Protein AF-M5RGI1-F1 (afdb_monomer_lite)

Structure (mmCIF, N/CA/C/O backbone):
data_AF-M5RGI1-F1
#
_entry.id   AF-M5RGI1-F1
#
loop_
_atom_site.group_PDB
_atom_site.id
_atom_site.type_symbol
_atom_site.label_atom_id
_atom_site.label_alt_id
_atom_site.label_comp_id
_atom_site.label_asym_id
_atom_site.label_entity_id
_atom_site.label_seq_id
_atom_site.pdbx_PDB_ins_code
_atom_site.Cartn_x
_atom_site.Cartn_y
_atom_site.Cartn_z
_atom_site.occupancy
_atom_site.B_iso_or_equiv
_atom_site.auth_seq_id
_atom_site.auth_comp_id
_atom_site.auth_asym_id
_atom_site.auth_atom_id
_atom_site.pdbx_PDB_model_num
ATOM 1 N N . MET A 1 1 ? 5.639 -12.440 24.185 1.00 65.56 1 MET A N 1
ATOM 2 C CA . MET A 1 1 ? 5.873 -12.549 22.731 1.00 65.56 1 MET A CA 1
ATOM 3 C C . MET A 1 1 ? 7.249 -13.173 22.566 1.00 65.56 1 MET A C 1
ATOM 5 O O . MET A 1 1 ? 8.170 -12.635 23.172 1.00 65.56 1 MET A O 1
ATOM 9 N N . PRO A 1 2 ? 7.394 -14.324 21.891 1.00 76.88 2 PRO A N 1
ATOM 10 C CA . PRO A 1 2 ? 8.717 -14.873 21.596 1.00 76.88 2 PRO A CA 1
ATOM 11 C C . PRO A 1 2 ? 9.527 -13.875 20.758 1.00 76.88 2 PRO A C 1
ATOM 13 O O . PRO A 1 2 ? 8.945 -13.058 20.041 1.00 76.88 2 PRO A O 1
ATOM 16 N N . LEU A 1 3 ? 10.855 -13.932 20.871 1.00 86.62 3 LEU A N 1
ATOM 17 C CA . LEU A 1 3 ? 11.749 -13.127 20.043 1.00 86.62 3 LEU A CA 1
ATOM 18 C C . LEU A 1 3 ? 11.523 -13.490 18.569 1.00 86.62 3 LEU A C 1
ATOM 20 O O . LEU A 1 3 ? 11.549 -14.667 18.215 1.00 86.62 3 LEU A O 1
ATOM 24 N N . GLN A 1 4 ? 11.268 -12.485 17.736 1.00 86.69 4 GLN A N 1
ATOM 25 C CA . GLN A 1 4 ? 11.149 -12.657 16.290 1.00 86.69 4 GLN A CA 1
ATOM 26 C C . GLN A 1 4 ? 12.543 -12.599 15.664 1.00 86.69 4 GLN A C 1
ATOM 28 O O . GLN A 1 4 ? 13.378 -11.805 16.097 1.00 86.69 4 GLN A O 1
ATOM 33 N N . ASP A 1 5 ? 12.802 -13.437 14.661 1.00 92.38 5 ASP A N 1
ATOM 34 C CA . ASP A 1 5 ? 14.049 -13.371 13.902 1.00 92.38 5 ASP A CA 1
ATOM 35 C C . ASP A 1 5 ? 14.103 -12.100 13.033 1.00 92.38 5 ASP A C 1
ATOM 37 O O . ASP A 1 5 ? 13.075 -11.519 12.672 1.00 92.38 5 ASP A O 1
ATOM 41 N N . GLU A 1 6 ? 15.313 -11.658 12.691 1.00 91.00 6 GLU A N 1
ATOM 42 C CA . GLU A 1 6 ? 15.526 -10.416 11.938 1.00 91.00 6 GLU A CA 1
ATOM 43 C C . GLU A 1 6 ? 14.880 -10.441 10.549 1.00 91.00 6 GLU A C 1
ATOM 45 O O . GLU A 1 6 ? 14.333 -9.430 10.104 1.00 91.00 6 GLU A O 1
ATOM 50 N N . ALA A 1 7 ? 14.880 -11.591 9.870 1.00 87.44 7 ALA A N 1
ATOM 51 C CA . ALA A 1 7 ? 14.261 -11.703 8.554 1.00 87.44 7 ALA A CA 1
ATOM 52 C C . ALA A 1 7 ? 12.745 -11.486 8.640 1.00 87.44 7 ALA A C 1
ATOM 54 O O . ALA A 1 7 ? 12.179 -10.755 7.826 1.00 87.44 7 ALA A O 1
ATOM 55 N N . THR A 1 8 ? 12.101 -12.032 9.671 1.00 85.88 8 THR A N 1
ATOM 56 C CA . THR A 1 8 ? 10.682 -11.796 9.954 1.00 85.88 8 THR A CA 1
ATOM 57 C C . THR A 1 8 ? 10.384 -10.331 10.266 1.00 85.88 8 THR A C 1
ATOM 59 O O . THR A 1 8 ? 9.360 -9.819 9.816 1.00 85.88 8 THR A O 1
ATOM 62 N N . MET A 1 9 ? 11.253 -9.647 11.015 1.00 83.75 9 MET A N 1
ATOM 63 C CA . MET A 1 9 ? 11.025 -8.249 11.404 1.00 83.75 9 MET A CA 1
ATOM 64 C C . MET A 1 9 ? 11.175 -7.259 10.243 1.00 83.75 9 MET A C 1
ATOM 66 O O . MET A 1 9 ? 10.486 -6.239 10.236 1.00 83.75 9 MET A O 1
ATOM 70 N N . PHE A 1 10 ? 12.063 -7.538 9.281 1.00 86.12 10 PHE A N 1
ATOM 71 C CA . P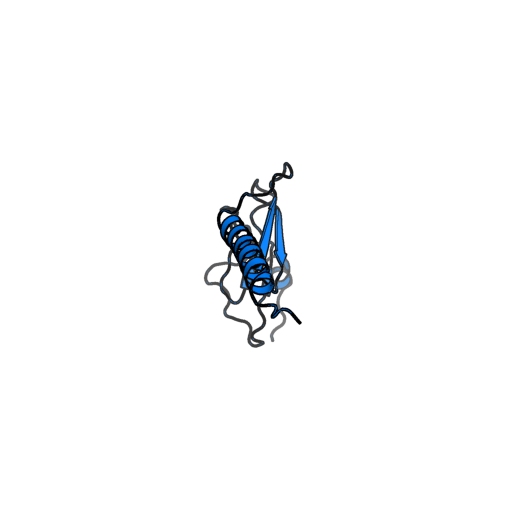HE A 1 10 ? 12.452 -6.550 8.265 1.00 86.12 10 PHE A CA 1
ATOM 72 C C . PHE A 1 10 ? 12.097 -6.928 6.825 1.00 86.12 10 PHE A C 1
ATOM 74 O O . PHE A 1 10 ? 11.800 -6.039 6.030 1.00 86.12 10 PHE A O 1
ATOM 81 N N . TRP A 1 11 ? 12.131 -8.217 6.481 1.00 87.81 11 TRP A N 1
ATOM 82 C CA . TRP A 1 11 ? 12.155 -8.673 5.082 1.00 87.81 11 TRP A CA 1
ATOM 83 C C . TRP A 1 11 ? 10.997 -9.591 4.706 1.00 87.81 11 TRP A C 1
ATOM 85 O O . TRP A 1 11 ? 10.831 -9.953 3.542 1.00 87.81 11 TRP A O 1
ATOM 95 N N . LYS A 1 12 ? 10.182 -10.002 5.677 1.00 90.00 12 LYS A N 1
ATOM 96 C CA . LYS A 1 12 ? 9.055 -10.881 5.400 1.00 90.00 12 LYS A CA 1
ATOM 97 C C . LYS A 1 12 ? 7.955 -10.132 4.651 1.00 90.00 12 LYS A C 1
ATOM 99 O O . LYS A 1 12 ? 7.457 -9.103 5.105 1.00 90.00 12 LYS A O 1
ATOM 104 N N . HIS A 1 13 ? 7.558 -10.689 3.513 1.00 92.12 13 HIS A N 1
ATOM 105 C CA . HIS A 1 13 ? 6.425 -10.208 2.735 1.00 92.12 13 HIS A CA 1
ATOM 106 C C . HIS A 1 13 ? 5.080 -10.576 3.394 1.00 92.12 13 HIS A C 1
ATOM 108 O O . HIS A 1 13 ? 4.988 -11.483 4.226 1.00 92.12 13 HIS A O 1
ATOM 114 N N . LEU A 1 14 ? 4.008 -9.880 3.007 1.00 91.62 14 LEU A N 1
ATOM 115 C CA . LEU A 1 14 ? 2.632 -10.260 3.332 1.00 91.62 14 LEU A CA 1
ATOM 116 C C . LEU A 1 14 ? 2.184 -11.455 2.485 1.00 91.62 14 LEU A C 1
ATOM 118 O O . LEU A 1 14 ? 1.485 -11.302 1.481 1.00 91.62 14 LEU A O 1
ATOM 122 N N . ASP A 1 15 ? 2.553 -12.650 2.924 1.00 88.44 15 ASP A N 1
ATOM 123 C CA . ASP A 1 15 ? 2.103 -13.889 2.297 1.00 88.44 15 ASP A CA 1
ATOM 124 C C . ASP A 1 15 ? 0.639 -14.214 2.646 1.00 88.44 15 ASP A C 1
ATOM 126 O O . ASP A 1 15 ? 0.062 -13.692 3.607 1.00 88.44 15 ASP A O 1
ATOM 130 N N . PHE A 1 16 ? 0.021 -15.087 1.844 1.00 87.00 16 PHE A N 1
ATOM 131 C CA . PHE A 1 16 ? -1.266 -15.697 2.172 1.00 87.00 16 PHE A CA 1
ATOM 132 C C . PHE A 1 16 ? -1.044 -16.969 3.018 1.00 87.00 16 PHE A C 1
ATOM 134 O O . PHE A 1 16 ? -0.185 -17.778 2.663 1.00 87.00 16 PHE A O 1
ATOM 141 N N . PRO A 1 17 ? -1.832 -17.208 4.083 1.00 91.25 17 PRO A N 1
ATOM 142 C CA . PRO A 1 17 ? -2.900 -16.352 4.592 1.00 91.25 17 PRO A CA 1
ATOM 143 C C . PRO A 1 17 ? -2.358 -15.099 5.286 1.00 91.25 17 PRO A C 1
ATOM 145 O O . PRO A 1 17 ? -1.344 -15.139 5.980 1.00 91.25 17 PRO A O 1
ATOM 148 N N . HIS A 1 18 ? -3.074 -13.987 5.119 1.00 91.88 18 HIS A N 1
ATOM 149 C CA . HIS A 1 18 ? -2.704 -12.724 5.746 1.00 91.88 18 HIS A CA 1
ATOM 150 C C . HIS A 1 18 ? -2.782 -12.801 7.278 1.00 91.88 18 HIS A C 1
ATOM 152 O O . HIS A 1 18 ? -3.608 -13.546 7.819 1.00 91.88 18 HIS A O 1
ATOM 158 N N . PRO A 1 19 ? -1.956 -12.015 7.995 1.00 90.62 19 PRO A N 1
ATOM 159 C CA . PRO A 1 19 ? -2.016 -11.957 9.448 1.00 90.62 19 PRO A CA 1
ATOM 160 C C . PRO A 1 19 ? -3.399 -11.502 9.922 1.00 90.62 19 PRO A C 1
ATOM 162 O O . PRO A 1 19 ? -4.105 -10.764 9.233 1.00 90.62 19 PRO A O 1
ATOM 165 N N . LEU A 1 20 ? -3.774 -11.935 11.123 1.00 94.06 20 LEU A N 1
ATOM 166 C CA . LEU A 1 20 ? -4.984 -11.474 11.798 1.00 94.06 20 LEU A CA 1
ATOM 167 C C . LEU A 1 20 ? -4.807 -10.038 12.332 1.00 94.06 20 LEU A C 1
ATOM 169 O O . LEU A 1 20 ? -3.670 -9.580 12.493 1.00 94.06 20 LEU A O 1
ATOM 173 N N . PRO A 1 21 ? -5.905 -9.324 12.648 1.00 96.31 21 PRO A N 1
ATOM 174 C CA . PRO A 1 21 ? -5.833 -8.021 13.300 1.00 96.31 21 PRO A CA 1
ATOM 175 C C . PRO A 1 21 ? -4.998 -8.064 14.584 1.00 96.31 21 PRO A C 1
ATOM 177 O O . PRO A 1 21 ? -5.118 -8.983 15.395 1.00 96.31 21 PRO A O 1
ATOM 180 N N . HIS A 1 22 ? -4.164 -7.045 14.791 1.00 94.50 22 HIS A N 1
ATOM 181 C CA . HIS A 1 22 ? -3.362 -6.942 16.005 1.00 94.50 22 HIS A CA 1
ATOM 182 C C . HIS A 1 22 ? -4.261 -6.720 17.234 1.00 94.50 22 HIS A C 1
ATOM 184 O O . HIS A 1 22 ? -5.240 -5.975 17.176 1.00 94.50 22 HIS A O 1
ATOM 190 N N . CYS A 1 23 ? -3.900 -7.305 18.379 1.00 95.31 23 CYS A N 1
ATOM 191 C CA . CYS A 1 23 ? -4.706 -7.267 19.609 1.00 95.31 23 CYS A CA 1
ATOM 192 C C . CYS A 1 23 ? -4.963 -5.855 20.167 1.00 95.31 23 CYS A C 1
ATOM 194 O O . CYS A 1 23 ? -5.889 -5.660 20.946 1.00 95.31 23 CYS A O 1
ATOM 196 N N . SER A 1 24 ? -4.170 -4.859 19.763 1.00 96.62 24 SER A N 1
ATOM 197 C CA . SER A 1 24 ? -4.381 -3.452 20.133 1.00 96.62 24 SER A CA 1
ATOM 198 C C . SER A 1 24 ? -5.535 -2.776 19.384 1.00 96.62 24 SER A C 1
ATOM 200 O O . SER A 1 24 ? -5.859 -1.633 19.698 1.00 96.62 24 SER A O 1
ATOM 202 N N . GLY A 1 25 ? -6.088 -3.413 18.347 1.00 95.06 25 GLY A N 1
ATOM 203 C CA . GLY A 1 25 ? -7.088 -2.815 17.459 1.00 95.06 25 GLY A CA 1
ATOM 204 C C . GLY A 1 25 ? -6.544 -1.701 16.556 1.00 95.06 25 GLY A C 1
ATOM 205 O O . GLY A 1 25 ? -7.304 -1.101 15.799 1.00 95.06 25 GLY A O 1
ATOM 206 N N . LYS A 1 26 ? -5.237 -1.405 16.612 1.00 95.12 26 LYS A N 1
ATOM 207 C CA . LYS A 1 26 ? -4.617 -0.400 15.743 1.00 95.12 26 LYS A CA 1
ATOM 208 C C . LYS A 1 26 ? -4.488 -0.932 14.320 1.00 95.12 26 LYS A C 1
ATOM 210 O O . LYS A 1 26 ? -4.085 -2.074 14.110 1.00 95.12 26 LYS A O 1
ATOM 215 N N . ARG A 1 27 ? -4.760 -0.055 13.355 1.00 94.69 27 ARG A N 1
ATOM 216 C CA . ARG A 1 27 ? -4.524 -0.308 11.933 1.00 94.69 27 ARG A CA 1
ATOM 217 C C . ARG A 1 27 ? -3.040 -0.158 11.605 1.00 94.69 27 ARG A C 1
ATOM 219 O O . ARG A 1 27 ? -2.405 0.785 12.079 1.00 94.69 27 ARG A O 1
ATOM 226 N N . VAL A 1 28 ? -2.502 -1.060 10.787 1.00 95.00 28 VAL A N 1
ATOM 227 C CA . VAL A 1 28 ? -1.082 -1.056 10.391 1.00 95.00 28 VAL A CA 1
ATOM 228 C C . VAL A 1 28 ? -0.936 -0.622 8.934 1.00 95.00 28 VAL A C 1
ATOM 230 O O . VAL A 1 28 ? -1.593 -1.172 8.058 1.00 95.00 28 VAL A O 1
ATOM 233 N N . PHE A 1 29 ? -0.056 0.341 8.669 1.00 95.75 29 PHE A N 1
ATOM 234 C CA . PHE A 1 29 ? 0.334 0.740 7.315 1.00 95.75 29 PHE A CA 1
ATOM 235 C C . PHE A 1 29 ? 1.741 0.223 7.044 1.00 95.75 29 PHE A C 1
ATOM 237 O O . PHE A 1 29 ? 2.632 0.398 7.874 1.00 95.75 29 PHE A O 1
ATOM 244 N N . LEU A 1 30 ? 1.931 -0.441 5.910 1.00 93.56 30 LEU A N 1
ATOM 245 C CA . LEU A 1 30 ? 3.163 -1.160 5.601 1.00 93.56 30 LEU A CA 1
ATOM 246 C C . LEU A 1 30 ? 3.502 -1.083 4.106 1.00 93.56 30 LEU A C 1
ATOM 248 O O . LEU A 1 30 ? 2.662 -0.737 3.273 1.00 93.56 30 LEU A O 1
ATOM 252 N N . GLY A 1 31 ? 4.752 -1.396 3.777 1.00 93.75 31 GLY A N 1
ATOM 253 C CA . GLY A 1 31 ? 5.267 -1.449 2.408 1.00 93.75 31 GLY A CA 1
ATOM 254 C C . GLY A 1 31 ? 6.012 -2.756 2.149 1.00 93.75 31 GLY A C 1
ATOM 255 O O . GLY A 1 31 ? 5.668 -3.780 2.737 1.00 93.75 31 GLY A O 1
ATOM 256 N N . HIS A 1 32 ? 7.033 -2.703 1.293 1.00 94.75 32 HIS A N 1
ATOM 257 C CA . HIS A 1 32 ? 7.949 -3.798 0.940 1.00 94.75 32 HIS A CA 1
ATOM 258 C C . HIS A 1 32 ? 7.333 -4.986 0.185 1.00 94.75 32 HIS A C 1
ATOM 260 O O . HIS A 1 32 ? 8.018 -5.590 -0.633 1.00 94.75 32 HIS A O 1
ATOM 266 N N . THR A 1 33 ? 6.064 -5.322 0.433 1.00 95.50 33 THR A N 1
ATOM 267 C CA . THR A 1 33 ? 5.362 -6.380 -0.299 1.00 95.50 33 THR A CA 1
ATOM 268 C C . THR A 1 33 ? 4.736 -5.809 -1.570 1.00 95.50 33 THR A C 1
ATOM 270 O O . THR A 1 33 ? 3.667 -5.191 -1.488 1.00 95.50 33 THR A O 1
ATOM 273 N N . PRO A 1 34 ? 5.341 -6.028 -2.748 1.00 95.81 34 PRO A N 1
ATOM 274 C CA . PRO A 1 34 ? 4.901 -5.382 -3.972 1.00 95.81 34 PRO A CA 1
ATOM 275 C C . PRO A 1 34 ? 3.470 -5.778 -4.328 1.00 95.81 34 PRO A C 1
ATOM 277 O O . PRO A 1 34 ? 3.118 -6.955 -4.289 1.00 95.81 34 PRO A O 1
ATOM 280 N N . GLN A 1 35 ? 2.667 -4.792 -4.729 1.00 96.50 35 GLN A N 1
ATOM 281 C CA . GLN A 1 35 ? 1.339 -4.961 -5.316 1.00 96.50 35 GLN A CA 1
ATOM 282 C C . GLN A 1 35 ? 1.420 -4.667 -6.826 1.00 96.50 35 GLN A C 1
ATOM 284 O O . GLN A 1 35 ? 1.254 -3.512 -7.238 1.00 96.50 35 GLN A O 1
ATOM 289 N N . PRO A 1 36 ? 1.668 -5.676 -7.692 1.00 94.25 36 PRO A N 1
ATOM 290 C CA . PRO A 1 36 ? 1.961 -5.457 -9.114 1.00 94.25 36 PRO A CA 1
ATOM 291 C C . PRO A 1 36 ? 0.801 -4.841 -9.903 1.00 94.25 36 PRO A C 1
ATOM 293 O O . PRO A 1 36 ? 1.017 -4.197 -10.923 1.00 94.25 36 PRO A O 1
ATOM 296 N N . GLY A 1 37 ? -0.437 -4.986 -9.414 1.00 93.12 37 GLY A N 1
ATOM 297 C CA . GLY A 1 37 ? -1.612 -4.324 -9.991 1.00 93.12 37 GLY A CA 1
ATOM 298 C C . GLY A 1 37 ? -1.644 -2.803 -9.783 1.00 93.12 37 GLY A C 1
ATOM 299 O O . GLY A 1 37 ? -2.580 -2.147 -10.240 1.00 93.12 37 GLY A O 1
ATOM 300 N N . GLY A 1 38 ? -0.671 -2.237 -9.059 1.00 94.38 38 GLY A N 1
ATOM 301 C CA . GLY A 1 38 ? -0.568 -0.805 -8.776 1.00 94.38 38 GLY A CA 1
ATOM 302 C C . GLY A 1 38 ? -1.626 -0.283 -7.799 1.00 94.38 38 GLY A C 1
ATOM 303 O O . GLY A 1 38 ? -1.733 0.926 -7.599 1.00 94.38 38 GLY A O 1
ATOM 304 N N . ASN A 1 39 ? -2.426 -1.167 -7.202 1.00 95.19 39 ASN A N 1
ATOM 305 C CA . ASN A 1 39 ? -3.494 -0.820 -6.269 1.00 95.19 39 ASN A CA 1
ATOM 306 C C . ASN A 1 39 ? -3.026 -1.025 -4.830 1.00 95.19 39 ASN A C 1
ATOM 308 O O . ASN A 1 39 ? -2.300 -1.972 -4.541 1.00 95.19 39 ASN A O 1
ATOM 312 N N . VAL A 1 40 ? -3.477 -0.147 -3.936 1.00 95.88 40 VAL A N 1
ATOM 313 C CA . VAL A 1 40 ? -3.310 -0.329 -2.492 1.00 95.88 40 VAL A CA 1
ATOM 314 C C . VAL A 1 40 ? -4.088 -1.572 -2.060 1.00 95.88 40 VAL A C 1
ATOM 316 O O . VAL A 1 40 ? -5.263 -1.712 -2.408 1.00 95.88 40 VAL A O 1
ATOM 319 N N . LEU A 1 41 ? -3.443 -2.455 -1.298 1.00 95.38 41 LEU A N 1
ATOM 320 C CA . LEU A 1 41 ? -4.112 -3.584 -0.655 1.00 95.38 41 LEU A CA 1
ATOM 321 C C . LEU A 1 41 ? -4.638 -3.123 0.703 1.00 95.38 41 LEU A C 1
ATOM 323 O O . LEU A 1 41 ? -3.853 -2.857 1.612 1.00 95.38 41 LEU A O 1
ATOM 327 N N . ASP A 1 42 ? -5.957 -3.030 0.836 1.00 95.06 42 ASP A N 1
ATOM 328 C CA . ASP A 1 42 ? -6.633 -2.636 2.072 1.00 95.06 42 ASP A CA 1
ATOM 329 C C . ASP A 1 42 ? -7.469 -3.800 2.615 1.00 95.06 42 ASP A C 1
ATOM 331 O O . ASP A 1 42 ? -8.459 -4.205 2.006 1.00 95.06 42 ASP A O 1
ATOM 335 N N . SER A 1 43 ? -7.068 -4.334 3.769 1.00 93.69 43 SER A N 1
ATOM 336 C CA . SER A 1 43 ? -7.775 -5.416 4.467 1.00 93.69 43 SER A CA 1
ATOM 337 C C . SER A 1 43 ? -8.662 -4.898 5.613 1.00 93.69 43 SER A C 1
ATOM 339 O O . SER A 1 43 ? -9.157 -5.681 6.425 1.00 93.69 43 SER A O 1
ATOM 341 N N . GLY A 1 44 ? -8.816 -3.577 5.756 1.00 93.81 44 GLY A N 1
ATOM 342 C CA . GLY A 1 44 ? -9.530 -2.916 6.853 1.00 93.81 44 GLY A CA 1
ATOM 343 C C . GLY A 1 44 ? -8.681 -2.720 8.116 1.00 93.81 44 GLY A C 1
ATOM 344 O O . GLY A 1 44 ? -8.715 -1.649 8.718 1.00 93.81 44 GLY A O 1
ATOM 345 N N . TYR A 1 45 ? -7.860 -3.705 8.491 1.00 95.06 45 TYR A N 1
ATOM 346 C CA . TYR A 1 45 ? -6.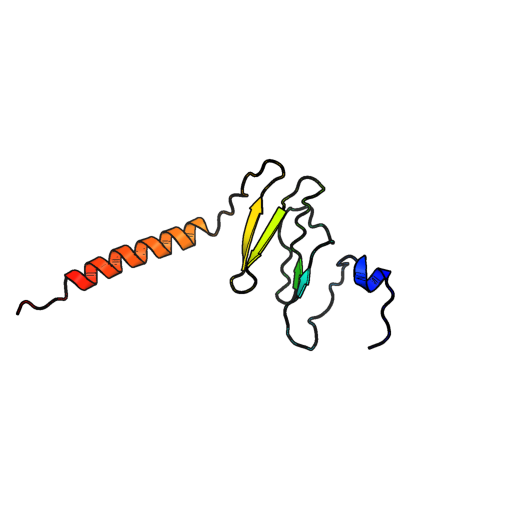994 -3.658 9.683 1.00 95.06 45 TYR A CA 1
ATOM 347 C C . TYR A 1 45 ? -5.492 -3.556 9.365 1.00 95.06 45 TYR A C 1
ATOM 349 O O . TYR A 1 45 ? -4.700 -3.175 10.228 1.00 95.06 45 TYR A O 1
ATOM 357 N N . PHE A 1 46 ? -5.093 -3.806 8.119 1.00 95.56 46 PHE A N 1
ATOM 358 C CA . PHE A 1 46 ? -3.808 -3.363 7.585 1.00 95.56 46 PHE A CA 1
ATOM 359 C C . PHE A 1 46 ? -3.975 -2.795 6.176 1.00 95.56 46 PHE A C 1
ATOM 361 O O . PHE A 1 46 ? -4.958 -3.088 5.490 1.00 95.56 46 PHE A O 1
ATOM 368 N N . VAL A 1 47 ? -2.997 -1.992 5.762 1.00 96.75 47 VAL A N 1
ATOM 369 C CA . VAL A 1 47 ? -2.921 -1.366 4.441 1.00 96.75 47 VAL A CA 1
ATOM 370 C C . VAL A 1 47 ? -1.505 -1.495 3.901 1.00 96.75 47 VAL A C 1
ATOM 372 O O . VAL A 1 47 ? -0.570 -0.973 4.510 1.00 96.75 47 VAL A O 1
ATOM 375 N N . CYS A 1 48 ? -1.343 -2.152 2.753 1.00 96.81 48 CYS A N 1
ATOM 376 C CA . CYS A 1 48 ? -0.077 -2.178 2.027 1.00 96.81 48 CYS A CA 1
ATOM 377 C C . CYS A 1 48 ? -0.078 -1.117 0.921 1.00 96.81 48 CYS A C 1
ATOM 379 O O . CYS A 1 48 ? -0.896 -1.178 -0.001 1.00 96.81 48 CYS A O 1
ATOM 381 N N . ILE A 1 49 ? 0.846 -0.156 1.011 1.00 97.62 49 ILE A N 1
ATOM 382 C CA . ILE A 1 49 ? 0.976 0.957 0.053 1.00 97.62 49 ILE A CA 1
ATOM 383 C C . ILE A 1 49 ? 2.100 0.759 -0.970 1.00 97.62 49 ILE A C 1
ATOM 385 O O . ILE A 1 49 ? 2.346 1.645 -1.787 1.00 97.62 49 ILE A O 1
ATOM 389 N N . ASP A 1 50 ? 2.787 -0.386 -0.953 1.00 97.56 50 ASP A N 1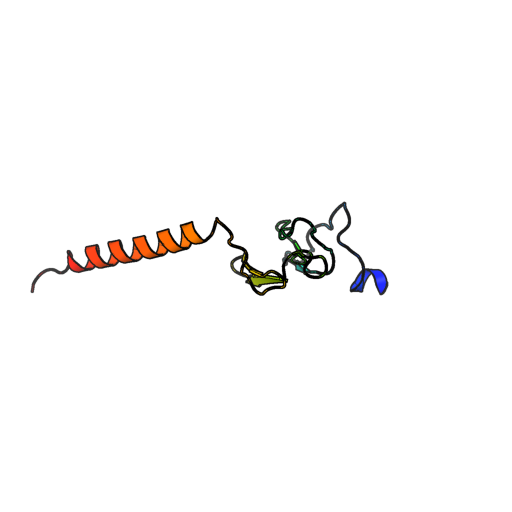
ATOM 390 C CA . ASP A 1 50 ? 3.792 -0.708 -1.966 1.00 97.56 50 ASP A CA 1
ATOM 391 C C . ASP A 1 50 ? 3.113 -1.087 -3.284 1.00 97.56 50 ASP A C 1
ATOM 393 O O . ASP A 1 50 ? 2.873 -2.248 -3.599 1.00 97.56 50 ASP A O 1
ATOM 397 N N . THR A 1 51 ? 2.801 -0.078 -4.085 1.00 97.56 51 THR A N 1
ATOM 398 C CA . THR A 1 51 ? 2.164 -0.238 -5.396 1.00 97.56 51 THR A CA 1
ATOM 399 C C . THR A 1 51 ? 3.177 -0.442 -6.513 1.00 97.56 51 THR A C 1
ATOM 401 O O . THR A 1 51 ? 3.005 0.082 -7.617 1.00 97.56 51 THR A O 1
ATOM 404 N N . TYR A 1 52 ? 4.240 -1.192 -6.213 1.00 97.19 52 TYR A N 1
ATOM 405 C CA . TYR A 1 52 ? 5.244 -1.649 -7.167 1.00 97.19 52 TYR A CA 1
ATOM 406 C C . TYR A 1 52 ? 6.023 -0.514 -7.846 1.00 97.19 52 TYR A C 1
ATOM 408 O O . TYR A 1 52 ? 6.348 -0.578 -9.032 1.00 97.19 52 TYR A O 1
ATOM 416 N N . CYS A 1 53 ? 6.350 0.540 -7.088 1.00 96.31 53 CYS A N 1
ATOM 417 C CA . CYS A 1 53 ? 7.047 1.724 -7.604 1.00 96.31 53 CYS A CA 1
ATOM 418 C C . CYS A 1 53 ? 8.359 1.375 -8.328 1.00 96.31 53 CYS A C 1
ATOM 420 O O . CYS A 1 53 ? 8.680 1.976 -9.353 1.00 96.31 53 CYS A O 1
ATOM 422 N N . PHE A 1 54 ? 9.116 0.399 -7.814 1.00 94.12 54 PHE A N 1
ATOM 423 C CA . PHE A 1 54 ? 10.403 0.011 -8.396 1.00 94.12 54 PHE A CA 1
ATOM 424 C C . PHE A 1 54 ? 10.263 -0.744 -9.730 1.00 94.12 54 PHE A C 1
ATOM 426 O O . PHE A 1 54 ? 11.189 -0.733 -10.536 1.00 94.12 54 PHE A O 1
ATOM 433 N N . GLY A 1 55 ? 9.118 -1.391 -9.968 1.00 94.12 55 GLY A N 1
ATOM 434 C CA . GLY A 1 55 ? 8.874 -2.269 -11.115 1.00 94.12 55 GLY A CA 1
ATOM 435 C C . GLY A 1 55 ? 7.961 -1.673 -12.189 1.00 94.12 55 GLY A C 1
ATOM 436 O O . GLY A 1 55 ? 7.421 -2.408 -13.011 1.00 94.12 55 GLY A O 1
ATOM 437 N N . GLY A 1 56 ? 7.772 -0.350 -12.191 1.00 94.50 56 GLY A N 1
ATOM 438 C CA . GLY A 1 56 ? 6.933 0.348 -13.175 1.00 94.50 56 GLY A CA 1
ATOM 439 C C . GLY A 1 56 ? 5.495 0.616 -12.726 1.00 94.50 56 GLY A C 1
ATOM 440 O O . GLY A 1 56 ? 4.690 1.077 -13.531 1.00 94.50 56 GLY A O 1
ATOM 441 N N . GLY A 1 57 ? 5.176 0.354 -11.457 1.00 96.25 57 GLY A N 1
ATOM 442 C CA . GLY A 1 57 ? 3.946 0.808 -10.818 1.00 96.25 57 GLY A CA 1
ATOM 443 C C . GLY A 1 57 ? 4.031 2.270 -10.369 1.00 96.25 57 GLY A C 1
ATOM 444 O O . GLY A 1 57 ? 4.555 3.134 -11.074 1.00 96.25 57 GLY A O 1
ATOM 445 N N . TYR A 1 58 ? 3.514 2.550 -9.174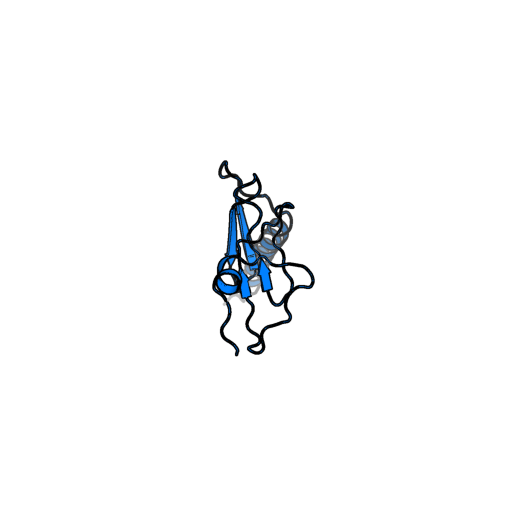 1.00 97.62 58 TYR A N 1
ATOM 446 C CA . TYR A 1 58 ? 3.378 3.913 -8.655 1.00 97.62 58 TYR A CA 1
ATOM 447 C C . TYR A 1 58 ? 4.092 4.099 -7.318 1.00 97.62 58 TYR A C 1
ATOM 449 O O . TYR A 1 58 ? 4.125 3.180 -6.496 1.00 97.62 58 TYR A O 1
ATOM 457 N N . LEU A 1 59 ? 4.586 5.314 -7.075 1.00 97.44 59 LEU A N 1
ATOM 458 C CA . LEU A 1 59 ? 4.877 5.803 -5.730 1.00 97.44 59 LEU A CA 1
ATOM 459 C C . LEU A 1 59 ? 3.559 6.241 -5.088 1.00 97.44 59 LEU A C 1
ATOM 461 O O . LEU A 1 59 ? 2.840 7.047 -5.677 1.00 97.44 59 LEU A O 1
ATOM 465 N N . THR A 1 60 ? 3.243 5.718 -3.903 1.00 97.44 60 THR A N 1
ATOM 466 C CA . THR A 1 60 ? 1.959 5.959 -3.230 1.00 97.44 60 THR A CA 1
ATOM 467 C C . THR A 1 60 ? 2.147 6.669 -1.899 1.00 97.44 60 THR A C 1
ATOM 469 O O . THR A 1 60 ? 2.963 6.256 -1.078 1.00 97.44 60 THR A O 1
ATOM 472 N N . ALA A 1 61 ? 1.338 7.700 -1.671 1.00 96.06 61 ALA A N 1
ATOM 473 C CA . ALA A 1 61 ? 1.163 8.357 -0.384 1.00 96.06 61 ALA A CA 1
ATOM 474 C C . ALA A 1 61 ? -0.295 8.213 0.066 1.00 96.06 61 ALA A C 1
ATOM 476 O O . ALA A 1 61 ? -1.208 8.325 -0.758 1.00 96.06 61 ALA A O 1
ATOM 477 N N . ILE A 1 62 ? -0.509 7.979 1.363 1.00 94.94 62 ILE A N 1
ATOM 478 C CA . ILE A 1 62 ? -1.841 7.881 1.965 1.00 94.94 62 ILE A CA 1
ATOM 479 C C . ILE A 1 62 ? -1.928 8.721 3.242 1.00 94.94 62 ILE A C 1
ATOM 481 O O . ILE A 1 62 ? -1.026 8.665 4.074 1.00 94.94 62 ILE A O 1
ATOM 485 N N . GLU A 1 63 ? -3.016 9.469 3.407 1.00 94.81 63 GLU A N 1
ATOM 486 C CA . GLU A 1 63 ? -3.403 10.113 4.665 1.00 94.81 63 GLU A CA 1
ATOM 487 C C . GLU A 1 63 ? -4.151 9.089 5.538 1.00 94.81 63 GLU A C 1
ATOM 489 O O . GLU A 1 63 ? -5.262 8.677 5.177 1.00 94.81 63 GLU A O 1
ATOM 494 N N . PRO A 1 64 ? -3.586 8.648 6.677 1.00 91.06 64 PRO A N 1
ATOM 495 C CA . PRO A 1 64 ? -4.162 7.566 7.474 1.00 91.06 64 PRO A CA 1
ATOM 496 C C . PRO A 1 64 ? -5.560 7.854 8.029 1.00 91.06 64 PRO A C 1
ATOM 498 O O . PRO A 1 64 ? -6.347 6.917 8.182 1.00 91.06 64 PRO A O 1
ATOM 501 N N . ALA A 1 65 ? -5.874 9.119 8.334 1.00 90.44 65 ALA A N 1
ATOM 502 C CA . ALA A 1 65 ? -7.152 9.486 8.946 1.00 90.44 65 ALA A CA 1
ATOM 503 C C . ALA A 1 65 ? -8.333 9.408 7.965 1.00 90.44 65 ALA A C 1
ATOM 505 O O . ALA A 1 65 ? -9.451 9.072 8.351 1.00 90.44 65 ALA A O 1
ATOM 506 N N . THR A 1 66 ? -8.089 9.722 6.696 1.00 88.56 66 THR A N 1
ATOM 507 C CA . THR A 1 66 ? -9.130 9.892 5.669 1.00 88.56 66 THR A CA 1
ATOM 508 C C . THR A 1 66 ? -9.067 8.830 4.572 1.00 88.56 66 THR A C 1
ATOM 510 O O . THR A 1 66 ? -9.995 8.708 3.771 1.00 88.56 66 THR A O 1
ATOM 513 N N . GLY A 1 67 ? -7.960 8.088 4.491 1.00 88.88 67 GLY A N 1
ATOM 514 C CA . GLY A 1 67 ? -7.648 7.222 3.357 1.00 88.88 67 GLY A CA 1
ATOM 515 C C . GLY A 1 67 ? -7.313 8.007 2.087 1.00 88.88 67 GLY A C 1
ATOM 516 O O . GLY A 1 67 ? -7.366 7.448 0.987 1.00 88.88 67 GLY A O 1
ATOM 517 N N . GLU A 1 68 ? -7.011 9.309 2.196 1.00 90.62 68 GLU A N 1
ATOM 518 C CA . GLU A 1 68 ? -6.660 10.110 1.031 1.00 90.62 68 GLU A CA 1
ATOM 519 C C . GLU A 1 68 ? -5.391 9.619 0.354 1.00 90.62 68 GLU A C 1
ATOM 521 O O . GLU A 1 68 ? -4.325 9.672 0.934 1.00 90.62 68 GLU A O 1
ATOM 526 N N . THR A 1 69 ? -5.527 9.117 -0.878 1.00 93.44 69 THR A N 1
ATOM 527 C CA . THR A 1 69 ? -4.444 8.449 -1.603 1.00 93.44 69 THR A CA 1
ATOM 528 C C . THR A 1 69 ? -4.035 9.259 -2.824 1.00 93.44 69 THR A C 1
ATOM 530 O O . THR A 1 69 ? -4.879 9.623 -3.650 1.00 93.44 69 THR A O 1
ATOM 533 N N . ILE A 1 70 ? -2.731 9.487 -2.957 1.00 94.81 70 ILE A N 1
ATOM 534 C CA . ILE A 1 70 ? -2.087 10.051 -4.144 1.00 94.81 70 ILE A CA 1
ATO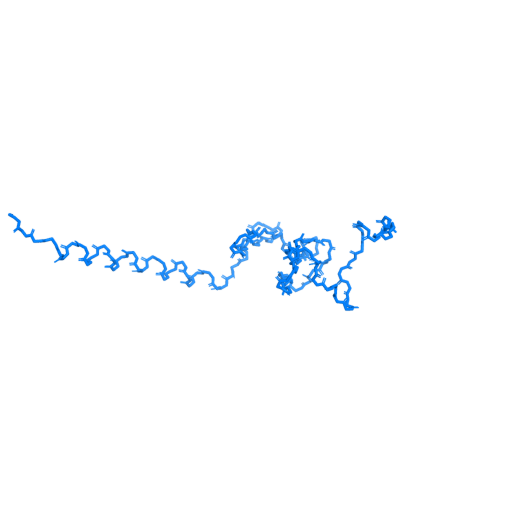M 535 C C . ILE A 1 70 ? -1.105 9.007 -4.665 1.00 94.81 70 ILE A C 1
ATOM 537 O O . ILE A 1 70 ? -0.365 8.402 -3.894 1.00 94.81 70 ILE A O 1
ATOM 541 N N . GLN A 1 71 ? -1.101 8.801 -5.979 1.00 96.94 71 GLN A N 1
ATOM 542 C CA . GLN A 1 71 ? -0.163 7.905 -6.643 1.00 96.94 71 GLN A CA 1
ATOM 543 C C . GLN A 1 71 ? 0.476 8.622 -7.824 1.00 96.94 71 GLN A C 1
ATOM 545 O O . GLN A 1 71 ? -0.240 9.272 -8.586 1.00 96.94 71 GLN A O 1
ATOM 550 N N . THR A 1 72 ? 1.785 8.486 -8.008 1.00 97.25 72 THR A N 1
ATOM 551 C CA . THR A 1 72 ? 2.507 9.061 -9.153 1.00 97.25 72 THR A CA 1
ATOM 552 C C . THR A 1 72 ? 3.351 8.007 -9.843 1.00 97.25 72 THR A C 1
ATOM 554 O O . THR A 1 72 ? 3.970 7.174 -9.179 1.00 97.25 72 THR A O 1
ATOM 557 N N . ASP A 1 73 ? 3.369 8.023 -11.173 1.00 95.94 73 ASP A N 1
ATOM 558 C CA . ASP A 1 73 ? 4.271 7.164 -11.939 1.00 95.94 73 ASP A CA 1
ATOM 559 C C . ASP A 1 73 ? 5.723 7.675 -11.859 1.00 95.94 73 ASP A C 1
ATOM 561 O O . ASP A 1 73 ? 6.016 8.734 -11.295 1.00 95.94 73 ASP A O 1
ATOM 565 N N . ARG A 1 74 ? 6.653 6.929 -12.461 1.00 95.69 74 ARG A N 1
ATOM 566 C CA . ARG A 1 74 ? 8.080 7.291 -12.506 1.00 95.69 74 ARG A CA 1
ATOM 567 C C . ARG A 1 74 ? 8.396 8.581 -13.275 1.00 95.69 74 ARG A C 1
ATOM 569 O O . ARG A 1 74 ? 9.519 9.068 -13.193 1.00 95.69 74 ARG A O 1
ATOM 576 N N . HIS A 1 75 ? 7.452 9.080 -14.068 1.00 95.75 75 HIS A N 1
ATOM 577 C CA . HIS A 1 75 ? 7.565 10.325 -14.825 1.00 95.75 75 HIS A CA 1
ATOM 578 C C . HIS A 1 75 ? 6.951 11.510 -14.062 1.00 95.75 75 HIS A C 1
ATOM 580 O O . HIS A 1 75 ? 7.013 12.641 -14.539 1.00 95.75 75 HIS A O 1
ATOM 586 N N . GLY A 1 76 ? 6.383 11.268 -12.876 1.00 94.12 76 GLY A N 1
ATOM 587 C CA . GLY A 1 76 ? 5.729 12.279 -12.053 1.00 94.12 76 GLY A CA 1
ATOM 588 C C . GLY A 1 76 ? 4.262 12.520 -12.415 1.00 94.12 76 GLY A C 1
ATOM 589 O O . GLY A 1 76 ? 3.654 13.449 -11.880 1.00 94.12 76 GLY A O 1
ATOM 590 N N . HIS A 1 77 ? 3.653 11.709 -13.285 1.00 95.06 77 HIS A N 1
ATOM 591 C CA . HIS A 1 77 ? 2.232 11.855 -13.585 1.00 95.06 77 HIS A CA 1
ATOM 592 C C . HIS A 1 77 ? 1.390 11.265 -12.461 1.00 95.06 77 HIS A C 1
ATOM 594 O O . HIS A 1 77 ? 1.484 10.079 -12.137 1.00 95.06 77 HIS A O 1
ATOM 600 N N . ALA A 1 78 ? 0.512 12.092 -11.898 1.00 93.44 78 ALA A N 1
ATOM 601 C CA . ALA A 1 78 ? -0.470 11.631 -10.933 1.00 93.44 78 ALA A CA 1
ATOM 602 C C . ALA A 1 78 ? -1.459 10.657 -11.594 1.00 93.44 78 ALA A C 1
ATOM 604 O O . ALA A 1 78 ? -2.071 10.963 -12.625 1.00 93.44 78 ALA A O 1
ATOM 605 N N . ARG A 1 79 ? -1.658 9.493 -10.970 1.00 91.12 79 ARG A N 1
ATOM 606 C CA . ARG A 1 79 ? -2.692 8.536 -11.357 1.00 91.12 79 ARG A CA 1
ATOM 607 C C . ARG A 1 79 ? -4.046 9.218 -11.195 1.00 91.12 79 ARG A C 1
ATOM 609 O O . ARG A 1 79 ? -4.424 9.637 -10.103 1.00 91.12 79 ARG A O 1
ATOM 616 N N . ARG A 1 80 ? -4.796 9.329 -12.291 1.00 77.69 80 ARG A N 1
ATOM 617 C CA . ARG A 1 80 ? -6.164 9.853 -12.253 1.00 77.69 80 ARG A CA 1
ATOM 618 C C . ARG A 1 80 ? -7.076 8.799 -11.638 1.00 77.69 80 ARG A C 1
ATOM 620 O O . ARG A 1 80 ? -7.557 7.915 -12.340 1.00 77.69 80 ARG A O 1
ATOM 627 N N . THR A 1 81 ? -7.309 8.871 -10.333 1.00 62.09 81 THR A N 1
ATOM 628 C CA . THR A 1 81 ? -8.283 8.000 -9.667 1.00 62.09 81 THR A CA 1
ATOM 629 C C . THR A 1 81 ? -9.697 8.533 -9.939 1.00 62.09 81 THR A C 1
ATOM 631 O O . THR A 1 81 ? -9.994 9.664 -9.550 1.00 62.09 81 THR A O 1
ATOM 634 N N . PRO A 1 82 ? -10.605 7.764 -10.568 1.00 53.66 82 PRO A N 1
ATOM 635 C CA . PRO A 1 82 ? -11.926 8.273 -10.956 1.00 53.66 82 PRO A CA 1
ATOM 636 C C . PRO A 1 82 ? -12.833 8.680 -9.778 1.00 53.66 82 PRO A C 1
ATOM 638 O O . PRO A 1 82 ? -13.736 9.494 -9.951 1.00 53.66 82 PRO A O 1
ATOM 641 N N . MET A 1 83 ? -12.617 8.141 -8.571 1.00 50.59 83 MET A N 1
ATOM 642 C CA . MET A 1 83 ? -13.617 8.220 -7.492 1.00 50.59 83 MET A CA 1
ATOM 643 C C . MET A 1 83 ? -13.643 9.534 -6.691 1.00 50.59 83 MET A C 1
ATOM 645 O O . MET A 1 83 ? -14.656 9.831 -6.063 1.00 50.59 83 MET A O 1
ATOM 649 N N . ARG A 1 84 ? -12.594 10.367 -6.727 1.00 51.62 84 ARG A N 1
ATOM 650 C CA . ARG A 1 84 ? -12.543 11.610 -5.918 1.00 51.62 84 ARG A CA 1
ATOM 651 C C . ARG A 1 84 ? -12.974 12.870 -6.630 1.00 51.62 84 ARG A C 1
ATOM 653 O O . ARG A 1 84 ? -13.531 13.764 -6.003 1.00 51.62 84 ARG A O 1
ATOM 660 N N . THR A 1 85 ? -12.840 12.902 -7.951 1.00 49.50 85 THR A N 1
ATOM 661 C CA . THR A 1 85 ? -13.354 14.017 -8.749 1.00 49.50 85 THR A CA 1
ATOM 662 C C . THR A 1 85 ? -14.874 14.159 -8.606 1.00 49.50 85 THR A C 1
ATOM 664 O O . THR A 1 85 ? -15.400 15.255 -8.769 1.00 49.50 85 THR A O 1
ATOM 667 N N . ILE A 1 86 ? -15.593 13.086 -8.259 1.00 53.88 86 ILE A N 1
ATOM 668 C CA . ILE A 1 86 ? -17.032 13.147 -7.984 1.00 53.88 86 ILE A CA 1
ATOM 669 C C . ILE A 1 86 ? -17.291 13.834 -6.632 1.00 53.88 86 ILE A C 1
ATOM 671 O O . ILE A 1 86 ? -18.004 14.836 -6.598 1.00 53.88 86 ILE A O 1
ATOM 675 N N . ALA A 1 87 ? -16.666 13.375 -5.543 1.00 54.88 87 ALA A N 1
ATOM 676 C CA . ALA A 1 87 ? -16.852 13.949 -4.205 1.00 54.88 87 ALA A CA 1
ATOM 677 C C . ALA A 1 87 ? -16.460 15.440 -4.131 1.00 54.88 87 ALA A C 1
ATOM 679 O O . ALA A 1 87 ? -17.224 16.251 -3.601 1.00 54.88 87 ALA A O 1
ATOM 680 N N . ASP A 1 88 ? -15.347 15.832 -4.761 1.00 53.81 88 ASP A N 1
ATOM 681 C CA . ASP A 1 88 ? -14.901 17.232 -4.802 1.00 53.81 88 ASP A CA 1
ATOM 682 C C . ASP A 1 88 ? -15.835 18.137 -5.626 1.00 53.81 88 ASP A C 1
ATOM 684 O O . ASP A 1 88 ? -15.997 19.326 -5.323 1.00 53.81 88 ASP A O 1
ATOM 688 N N . ARG A 1 89 ? -16.495 17.592 -6.660 1.00 51.56 89 ARG A N 1
ATOM 689 C CA . ARG A 1 89 ? -17.523 18.319 -7.430 1.00 51.56 89 ARG A CA 1
ATOM 690 C C . ARG A 1 89 ? -18.822 18.464 -6.640 1.00 51.56 89 ARG A C 1
ATOM 692 O O . ARG A 1 89 ? -19.421 19.540 -6.678 1.00 51.56 89 ARG A O 1
ATOM 699 N N . PHE A 1 90 ? -19.224 17.442 -5.884 1.00 55.06 90 PHE A N 1
ATOM 700 C CA . PHE A 1 90 ? -20.400 17.517 -5.012 1.00 55.06 90 PHE A CA 1
ATOM 701 C C . PHE A 1 90 ? -20.195 18.493 -3.842 1.00 55.06 90 PHE A C 1
ATOM 703 O O . PHE A 1 90 ? -21.081 19.306 -3.574 1.00 55.06 90 PHE A O 1
ATOM 710 N N . GLY A 1 91 ? -19.015 18.512 -3.211 1.00 52.53 91 GLY A N 1
ATOM 711 C CA . GLY A 1 91 ? -18.697 19.444 -2.119 1.00 52.53 91 GLY A CA 1
ATOM 712 C C . GLY A 1 91 ? -18.666 20.924 -2.535 1.00 52.53 91 GLY A C 1
ATOM 713 O O . GLY A 1 91 ? -18.994 21.807 -1.740 1.00 52.53 91 GLY A O 1
ATOM 714 N N . LYS A 1 92 ? -18.323 21.230 -3.795 1.00 50.84 92 LYS A N 1
ATOM 715 C CA . LYS A 1 92 ? -18.412 22.604 -4.328 1.00 50.84 92 LYS A CA 1
ATOM 716 C C . LYS A 1 92 ? -19.852 23.018 -4.651 1.00 50.84 92 LYS A C 1
ATOM 718 O O . LYS A 1 92 ? -20.211 24.172 -4.419 1.00 50.84 92 LYS A O 1
ATOM 723 N N . ALA A 1 93 ? -20.686 22.094 -5.134 1.00 55.94 93 ALA A N 1
ATOM 724 C CA . ALA A 1 93 ? -22.090 22.371 -5.451 1.00 55.94 93 ALA A CA 1
ATOM 725 C C . ALA A 1 93 ? -22.928 22.693 -4.198 1.00 55.94 93 ALA A C 1
ATOM 727 O O . ALA A 1 93 ? -23.764 23.599 -4.227 1.00 55.94 93 ALA A O 1
ATOM 728 N N . THR A 1 94 ? -22.663 22.021 -3.073 1.00 52.97 94 THR A N 1
ATOM 729 C CA . THR A 1 94 ? -23.383 22.254 -1.808 1.00 52.97 94 THR A CA 1
ATOM 730 C C . THR A 1 94 ? -23.080 23.626 -1.193 1.00 52.97 94 THR A C 1
ATOM 732 O O . THR A 1 94 ? -23.996 24.278 -0.687 1.00 52.97 94 THR A O 1
ATOM 735 N N . ARG A 1 95 ? -21.845 24.141 -1.315 1.00 54.75 95 ARG A N 1
ATOM 736 C CA . ARG A 1 95 ? -21.508 25.521 -0.897 1.00 54.75 95 ARG A CA 1
ATOM 737 C C . ARG A 1 95 ? -22.224 26.590 -1.724 1.00 54.75 95 ARG A C 1
ATOM 739 O O . ARG A 1 95 ? -22.626 27.612 -1.169 1.00 54.75 95 ARG A O 1
ATOM 746 N N . PHE A 1 96 ? -22.407 26.359 -3.025 1.00 55.94 96 PHE A N 1
ATOM 747 C CA . PHE A 1 96 ? -23.061 27.330 -3.906 1.00 55.94 96 PHE A CA 1
ATOM 748 C C . PHE A 1 96 ? -24.565 27.462 -3.616 1.00 55.94 96 PHE A C 1
ATOM 750 O O . PHE A 1 96 ? -25.090 28.575 -3.602 1.00 55.94 96 PHE A O 1
ATOM 757 N N . LEU A 1 97 ? -25.255 26.356 -3.305 1.00 58.62 97 LEU A N 1
ATOM 758 C CA . LEU A 1 97 ? -26.661 26.415 -2.884 1.00 58.62 97 LEU A CA 1
ATOM 759 C C . LEU A 1 97 ? -26.832 27.012 -1.478 1.00 58.62 97 LEU A C 1
ATOM 761 O O . LEU A 1 97 ? -27.732 27.827 -1.277 1.00 58.62 97 LEU A O 1
ATOM 765 N N . GLY A 1 98 ? -25.957 26.666 -0.526 1.00 53.88 98 GLY A N 1
ATOM 766 C CA . GLY A 1 98 ? -26.037 27.179 0.848 1.00 53.88 98 GLY A CA 1
ATOM 767 C C . GLY A 1 98 ? -25.892 28.702 0.936 1.00 53.88 98 GLY A C 1
ATOM 768 O O . GLY A 1 98 ? -26.645 29.358 1.654 1.00 53.88 98 GLY A O 1
ATOM 769 N N . SER A 1 99 ? -24.993 29.287 0.134 1.00 54.44 99 SER A N 1
ATOM 770 C CA . SER A 1 99 ? -24.806 30.744 0.086 1.00 54.44 99 SER A CA 1
ATOM 771 C C . SER A 1 99 ? -26.015 31.483 -0.509 1.00 54.44 99 SER A C 1
ATOM 773 O O . SER A 1 99 ? -26.329 32.591 -0.072 1.00 54.44 99 SER A O 1
ATOM 775 N N . LYS A 1 100 ? -26.741 30.863 -1.452 1.00 53.34 100 LYS A N 1
ATOM 776 C CA . LYS A 1 100 ? -27.923 31.471 -2.084 1.00 53.34 100 LYS A CA 1
ATOM 777 C C . LYS A 1 100 ? -29.157 31.440 -1.177 1.00 53.34 100 LYS A C 1
ATOM 779 O O . LYS A 1 100 ? -29.968 32.353 -1.235 1.00 53.34 100 LYS A O 1
ATOM 784 N N . ILE A 1 101 ? -29.284 30.431 -0.314 1.00 57.09 101 ILE A N 1
ATOM 785 C CA . ILE A 1 101 ? -30.393 30.341 0.651 1.00 57.09 101 ILE A CA 1
ATOM 786 C C . ILE A 1 101 ? -30.212 31.372 1.777 1.00 57.09 101 ILE A C 1
ATOM 788 O O . ILE A 1 101 ? -31.177 32.015 2.178 1.00 57.09 101 ILE A O 1
ATOM 792 N N . GLN A 1 102 ? -28.974 31.617 2.221 1.00 55.12 102 GLN A N 1
ATOM 793 C CA . GLN A 1 102 ? -28.693 32.560 3.311 1.00 55.12 102 GLN A CA 1
ATOM 794 C C . GLN A 1 102 ? -28.881 34.042 2.919 1.00 55.12 102 GLN A C 1
ATOM 796 O O . GLN A 1 102 ? -29.114 34.882 3.789 1.00 55.12 102 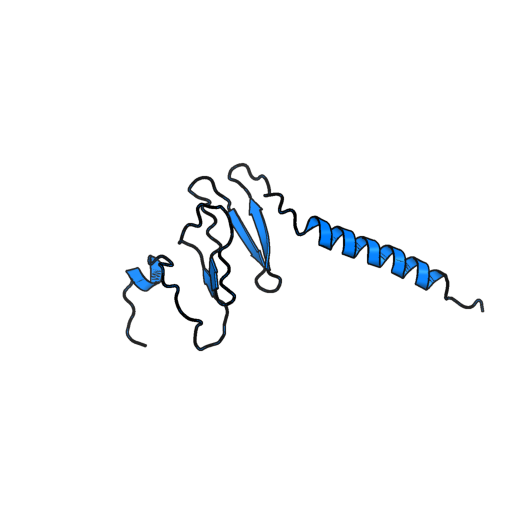GLN A O 1
ATOM 801 N N . SER A 1 103 ? -28.820 34.380 1.624 1.00 55.22 103 SER A N 1
ATOM 802 C CA . SER A 1 103 ? -29.126 35.732 1.128 1.00 55.22 103 SER A CA 1
ATOM 803 C C . SER A 1 103 ? -30.623 35.985 0.902 1.00 55.22 103 SER A C 1
ATOM 805 O O . SER A 1 103 ? -31.030 37.141 0.807 1.00 55.22 103 SER A O 1
ATOM 807 N N . LEU A 1 104 ? -31.446 34.930 0.869 1.00 58.03 104 LEU A N 1
ATOM 808 C CA . LEU A 1 104 ? -32.904 34.994 0.698 1.00 58.03 104 LEU A CA 1
ATOM 809 C C . LEU A 1 104 ? -33.677 35.062 2.028 1.00 58.03 104 LEU A C 1
ATOM 811 O O . LEU A 1 104 ? -34.867 35.359 2.019 1.00 58.03 104 LEU A O 1
ATOM 815 N N . THR A 1 105 ? -33.017 34.833 3.169 1.00 56.53 105 THR A N 1
ATOM 816 C CA . THR A 1 105 ? -33.657 34.781 4.498 1.00 56.53 105 THR A CA 1
ATOM 817 C C . THR A 1 105 ? -33.293 35.944 5.423 1.00 56.53 105 THR A C 1
ATOM 819 O O . THR A 1 105 ? -33.553 35.861 6.621 1.00 56.53 105 THR A O 1
ATOM 822 N N . ARG A 1 106 ? -32.686 37.031 4.925 1.00 49.25 106 ARG A N 1
ATOM 823 C CA . ARG A 1 106 ? -32.504 38.250 5.734 1.00 49.25 106 ARG A CA 1
ATOM 824 C C . ARG A 1 106 ? -33.807 39.064 5.738 1.00 49.25 106 ARG A C 1
ATOM 826 O O . ARG A 1 106 ? -34.141 39.627 4.695 1.00 49.25 106 ARG A O 1
ATOM 833 N N . PRO A 1 107 ? -34.543 39.167 6.862 1.00 53.81 107 PRO A N 1
ATOM 834 C CA . PRO A 1 107 ? -35.632 40.130 6.962 1.00 53.81 107 PRO A CA 1
ATOM 835 C C . PRO A 1 107 ? -35.054 41.548 6.880 1.00 53.81 107 PRO A C 1
ATOM 837 O O . PRO A 1 107 ? -34.040 41.853 7.512 1.00 53.81 107 PRO A O 1
ATOM 840 N N . LYS A 1 108 ? -35.681 42.401 6.064 1.00 53.72 108 LYS A N 1
ATOM 841 C CA . LYS A 1 108 ? -35.385 43.836 6.021 1.00 53.72 108 LYS A CA 1
ATOM 842 C C . LYS A 1 108 ? -35.814 44.448 7.357 1.00 53.72 108 LYS A C 1
ATOM 844 O O . LYS A 1 108 ? -36.999 44.398 7.679 1.00 53.72 108 LYS A O 1
ATOM 849 N N . SER A 1 109 ? -34.851 44.973 8.112 1.00 52.78 109 SER A N 1
ATOM 850 C CA . SER A 1 109 ? -35.097 46.058 9.067 1.00 52.78 109 SER A CA 1
ATOM 851 C C . SER A 1 109 ? -35.120 47.384 8.325 1.00 52.78 109 SER A C 1
ATOM 853 O O . SER A 1 109 ? -34.467 47.468 7.258 1.00 52.78 109 SER A O 1
#

Foldseek 3Di:
DPDDDPCVVPPDAQDPPGDDADPVQAAEEEENHEDCVLDWDCPPRYIYNRPPQVPFHWDWDADVVPRDIWTATPVRDIDPDPPVVVVVVVVVVVVVVVVVVVVVPDDDD

InterPro domains:
  IPR029052 Metallo-dependent phosphatase-like [G3DSA:3.60.21.10] (2-87)

Secondary structure (DSSP, 8-state):
-PPPPHHHHHT---PSSPPPPPTT---EEE-SS--TTS--EE-SSEEE---BGGGTSBEEEEETTTTEEEEE-TTSPBP--TTHHHHHHHHHHHHHHHHHHHHHS----

Organism: NCBI:txid1265738

Radius of gyration: 21.34 Å; chains: 1; bounding box: 51×62×38 Å

pLDDT: mean 82.53, std 17.68, range [49.25, 97.62]

Sequence (109 aa):
MPLQDEATMFWKHLDFPHPLPHCSGKRVFLGHTPQPGGNVLDSGYFVCIDTYCFGGGYLTAIEPATGETIQTDRHGHARRTPMRTIADRFGKATRFLGSKIQSLTRPKS